Protein AF-A0AAE0G6P9-F1 (afdb_monomer)

Foldseek 3Di:
DVCVVVVHDLLPDEAEEAALVSLLVNVVSVHAYEHQHDPVCVPPDSLVSRHLYYDVDPDPPGFDDDPCCCRNPCRPDDSDHDRPPPDDDDD

Organism: NCBI:txid36881

Radius of gyration: 13.1 Å; Cα contacts (8 Å, |Δi|>4): 122; chains: 1; bounding box: 32×35×30 Å

Sequence (91 aa):
MARERLGMDASQCVVIEDSIVGLNAAVGAKMHCIITPTSSTANEDFVSKGASAVLTSLKHNNRQVDLQDIFGEDGLINGQCDVDKNLPNCF

Secondary structure (DSSP, 8-state):
-HHHHTT--GGG-EEEESSHHHHHHHHHTT-EEEE---TTTTTS--TTTT-SEE-S--STTT----HHHHHSTT-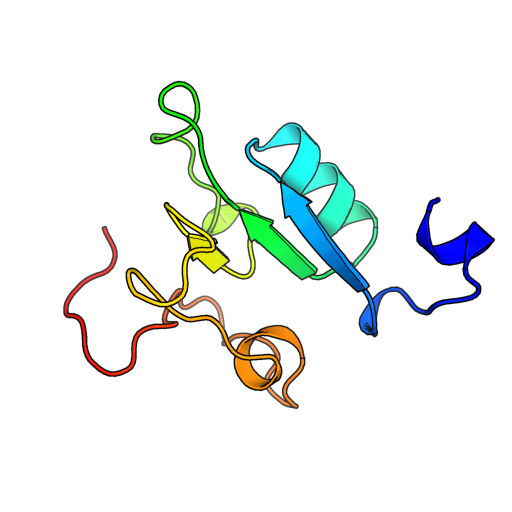S-TT-----TT-----

Nearest PDB structures (foldseek):
  3quc-assembly1_A  TM=8.103E-01  e=2.296E-02  Bacteroides thetaiotaomicron
  3qxg-assembly1_B  TM=8.029E-01  e=2.296E-02  Bacteroides thetaiotaomicron
  3qu5-assembly1_A  TM=7.840E-01  e=2.296E-02  Bacteroides thetaiotaomicron
  3s6j-assembly3_C  TM=7.619E-01  e=2.619E-02  Pseudomonas syringae pv. tomato
  3s6j-assembly1_A  TM=7.730E-01  e=1.361E-01  Pseudomonas syringae pv. tomato

Solvent-accessible surface area (backbone atoms only — not comparable to full-atom values): 5836 Å² total; per-residue (Å²): 108,76,46,64,81,69,74,50,58,42,86,78,42,75,42,81,37,43,45,70,70,53,42,50,50,28,51,75,60,59,25,49,26,38,31,45,46,43,90,91,39,62,87,59,74,49,62,91,67,64,39,71,40,81,37,91,46,92,50,90,86,79,59,68,81,53,70,59,50,70,65,29,100,68,47,66,43,97,89,56,92,74,79,54,103,84,63,89,74,82,130

Structure (mmCIF, N/CA/C/O backbone):
data_AF-A0AAE0G6P9-F1
#
_entry.id   AF-A0AAE0G6P9-F1
#
loop_
_atom_site.group_PDB
_atom_site.id
_atom_site.type_symbol
_atom_site.label_atom_id
_atom_site.label_alt_id
_atom_site.label_comp_id
_atom_site.label_asym_id
_atom_site.label_entity_id
_atom_site.label_seq_id
_atom_site.pdbx_PDB_ins_code
_atom_site.Cartn_x
_atom_site.Cartn_y
_atom_site.Cartn_z
_atom_site.occupancy
_atom_site.B_iso_or_equiv
_atom_site.auth_seq_id
_atom_site.auth_comp_id
_atom_site.auth_asym_id
_atom_site.auth_atom_id
_atom_site.pdbx_PDB_model_num
ATOM 1 N N . MET A 1 1 ? -3.407 12.484 10.729 1.00 81.88 1 MET A N 1
ATOM 2 C CA . MET A 1 1 ? -3.173 11.820 9.419 1.00 81.88 1 MET A CA 1
ATOM 3 C C . MET A 1 1 ? -4.032 12.424 8.307 1.00 81.88 1 MET A C 1
ATOM 5 O O . MET A 1 1 ? -4.924 13.208 8.608 1.00 81.88 1 MET A O 1
ATOM 9 N N . ALA A 1 2 ? -3.779 12.099 7.029 1.00 94.56 2 ALA A N 1
ATOM 10 C CA . ALA A 1 2 ? -4.551 12.642 5.900 1.00 94.56 2 ALA A CA 1
ATOM 11 C C . ALA A 1 2 ? -6.064 12.379 6.038 1.00 94.56 2 ALA A C 1
ATOM 13 O O . ALA A 1 2 ? -6.848 13.316 5.902 1.00 94.56 2 ALA A O 1
ATOM 14 N N . ARG A 1 3 ? -6.469 11.160 6.435 1.00 95.81 3 ARG A N 1
ATOM 15 C CA . ARG A 1 3 ? -7.890 10.829 6.653 1.00 95.81 3 ARG A CA 1
ATOM 16 C C . ARG A 1 3 ? -8.575 11.693 7.711 1.00 95.81 3 ARG A C 1
ATOM 18 O O . ARG A 1 3 ? -9.743 12.010 7.556 1.00 95.81 3 ARG A O 1
ATOM 25 N N . GLU A 1 4 ? -7.866 12.092 8.771 1.00 96.62 4 GLU A N 1
ATOM 26 C CA . GLU A 1 4 ? -8.443 12.910 9.854 1.00 96.62 4 GLU A CA 1
ATOM 27 C C . GLU A 1 4 ? -8.800 14.305 9.347 1.00 96.62 4 GLU A C 1
ATOM 29 O O . GLU A 1 4 ? -9.846 14.837 9.700 1.00 96.62 4 GLU A O 1
ATOM 34 N N . ARG A 1 5 ? -7.967 14.874 8.463 1.00 97.38 5 ARG A N 1
ATOM 35 C CA . ARG A 1 5 ? -8.262 16.158 7.807 1.00 97.38 5 ARG A CA 1
ATOM 36 C C . ARG A 1 5 ? -9.492 16.070 6.902 1.00 97.38 5 ARG A C 1
ATOM 38 O O . ARG A 1 5 ? -10.148 17.081 6.689 1.00 97.38 5 ARG A O 1
ATOM 45 N N . LEU A 1 6 ? -9.781 14.876 6.381 1.00 96.00 6 LEU A N 1
ATOM 46 C CA . LEU A 1 6 ? -10.926 14.584 5.517 1.00 96.00 6 LEU A CA 1
ATOM 47 C C . LEU A 1 6 ? -12.132 14.008 6.281 1.00 96.00 6 LEU A C 1
ATOM 49 O O . LEU A 1 6 ? -13.165 13.763 5.669 1.00 96.00 6 LEU A O 1
ATOM 53 N N . GLY A 1 7 ? -12.019 13.775 7.594 1.00 96.56 7 GLY A N 1
ATOM 54 C CA . GLY A 1 7 ? -13.077 13.162 8.401 1.00 96.56 7 GLY A CA 1
ATOM 55 C C . GLY A 1 7 ? -13.446 11.728 7.995 1.00 96.56 7 GLY A C 1
ATOM 56 O O . GLY A 1 7 ? -14.575 11.312 8.232 1.00 96.56 7 GLY A O 1
ATOM 57 N N . MET A 1 8 ? -12.531 10.982 7.368 1.00 95.00 8 MET A N 1
ATOM 58 C CA . MET A 1 8 ? -12.803 9.637 6.841 1.00 95.00 8 MET A CA 1
ATOM 59 C C . MET A 1 8 ? -12.383 8.526 7.803 1.00 95.00 8 MET A C 1
ATOM 61 O O . MET A 1 8 ? -11.412 8.681 8.555 1.00 95.00 8 MET A O 1
ATOM 65 N N . ASP A 1 9 ? -13.064 7.376 7.742 1.00 93.38 9 ASP A N 1
ATOM 66 C CA . ASP A 1 9 ? -12.615 6.170 8.436 1.00 93.38 9 ASP A CA 1
ATOM 67 C C . ASP A 1 9 ? -11.442 5.476 7.718 1.00 93.38 9 ASP A C 1
ATOM 69 O O . ASP A 1 9 ? -11.296 5.584 6.502 1.00 93.38 9 ASP A O 1
ATOM 73 N N . ALA A 1 10 ? -10.582 4.770 8.462 1.00 90.81 10 ALA A N 1
ATOM 74 C CA . ALA A 1 10 ? -9.462 4.031 7.876 1.00 90.81 10 ALA A CA 1
ATOM 75 C C . ALA A 1 10 ? -9.938 2.917 6.927 1.00 90.81 10 ALA A C 1
ATOM 77 O O . ALA A 1 10 ? -9.323 2.721 5.884 1.00 90.81 10 ALA A O 1
ATOM 78 N N . SER A 1 11 ? -11.074 2.277 7.233 1.00 88.69 11 SER A N 1
ATOM 79 C CA . SER A 1 11 ? -11.712 1.264 6.376 1.00 88.69 11 SER A CA 1
ATOM 80 C C . SER A 1 11 ? -12.205 1.809 5.032 1.00 88.69 11 SER A C 1
ATOM 82 O O . SER A 1 11 ? -12.461 1.041 4.114 1.00 88.69 11 SER A O 1
ATOM 84 N N . GLN A 1 12 ? -12.319 3.133 4.894 1.00 90.56 12 GLN A N 1
ATOM 85 C CA . GLN A 1 12 ? -12.723 3.809 3.657 1.00 90.56 12 GLN A CA 1
ATOM 86 C C . GLN A 1 12 ? -11.530 4.397 2.893 1.00 90.56 12 GLN A C 1
ATOM 88 O O . GLN A 1 12 ? -11.713 5.113 1.909 1.00 90.56 12 GLN A O 1
ATOM 93 N N . CYS A 1 13 ? -10.309 4.159 3.374 1.00 93.81 13 CYS A N 1
ATOM 94 C CA . CYS A 1 13 ? -9.088 4.699 2.799 1.00 93.81 13 CYS A CA 1
ATOM 95 C C . CYS A 1 13 ? -8.258 3.584 2.160 1.00 93.81 13 CYS A C 1
ATOM 97 O O . CYS A 1 13 ? -8.063 2.518 2.743 1.00 93.81 13 CYS A O 1
ATOM 99 N N . VAL A 1 14 ? -7.702 3.884 0.988 1.00 93.38 14 VAL A N 1
ATOM 100 C CA . VAL A 1 14 ? -6.646 3.095 0.354 1.00 93.38 14 VAL A CA 1
ATOM 101 C C . VAL A 1 14 ? -5.408 3.968 0.191 1.00 93.38 14 VAL A C 1
ATOM 103 O O . VAL A 1 14 ? -5.498 5.136 -0.190 1.00 93.38 14 VAL A O 1
ATOM 106 N N . VAL A 1 15 ? -4.254 3.400 0.512 1.00 96.00 15 VAL A N 1
ATOM 107 C CA . VAL A 1 15 ? -2.938 4.004 0.324 1.00 96.00 15 VAL A CA 1
ATOM 108 C C . VAL A 1 15 ? -2.304 3.419 -0.936 1.00 96.00 15 VAL A C 1
ATOM 110 O O . VAL A 1 15 ? -2.419 2.222 -1.189 1.00 96.00 15 VAL A O 1
ATOM 113 N N . ILE A 1 16 ? -1.642 4.265 -1.722 1.00 95.12 16 ILE A N 1
ATOM 114 C CA . ILE A 1 16 ? -0.826 3.858 -2.868 1.00 95.12 16 ILE A CA 1
ATOM 115 C C . ILE A 1 16 ? 0.627 4.199 -2.533 1.00 95.12 16 ILE A C 1
ATOM 117 O O . ILE A 1 16 ? 0.921 5.371 -2.305 1.00 95.12 16 ILE A O 1
ATOM 121 N N . GLU A 1 17 ? 1.509 3.204 -2.494 1.00 96.62 17 GLU A N 1
ATOM 122 C CA . GLU A 1 17 ? 2.914 3.357 -2.078 1.00 96.62 17 GLU A CA 1
ATOM 123 C C . GLU A 1 17 ? 3.860 2.517 -2.937 1.00 96.62 17 GLU A C 1
ATOM 125 O O . GLU A 1 17 ? 3.423 1.640 -3.670 1.00 96.62 17 GLU A O 1
ATOM 130 N N . ASP A 1 18 ? 5.166 2.756 -2.858 1.00 96.31 18 ASP A N 1
ATOM 131 C CA . ASP A 1 18 ? 6.173 2.035 -3.654 1.00 96.31 18 ASP A CA 1
ATOM 132 C C . ASP A 1 18 ? 7.262 1.340 -2.818 1.00 96.31 18 ASP A C 1
ATOM 134 O O . ASP A 1 18 ? 8.180 0.743 -3.385 1.00 96.31 18 ASP A O 1
ATOM 138 N N . SER A 1 19 ? 7.171 1.396 -1.484 1.00 97.00 19 SER A N 1
ATOM 139 C CA . SER A 1 19 ? 8.214 0.918 -0.566 1.00 97.00 19 SER A CA 1
ATOM 140 C C . SER A 1 19 ? 7.668 0.270 0.710 1.00 97.00 19 SER A C 1
ATOM 142 O O . SER A 1 19 ? 6.558 0.565 1.165 1.00 97.00 19 SER A O 1
ATOM 144 N N . ILE A 1 20 ? 8.481 -0.584 1.348 1.00 97.19 20 ILE A N 1
ATOM 145 C CA . ILE A 1 20 ? 8.137 -1.214 2.636 1.00 97.19 20 ILE A CA 1
ATOM 146 C C . ILE A 1 20 ? 7.879 -0.192 3.749 1.00 97.19 20 ILE A C 1
ATOM 148 O O . ILE A 1 20 ? 7.042 -0.425 4.623 1.00 97.19 20 ILE A O 1
ATOM 152 N N . VAL A 1 21 ? 8.573 0.948 3.746 1.00 97.69 21 VAL A N 1
ATOM 153 C CA . VAL A 1 21 ? 8.371 1.986 4.769 1.00 97.69 21 VAL A CA 1
ATOM 154 C C . VAL A 1 21 ? 6.965 2.580 4.659 1.00 97.69 21 VAL A C 1
ATOM 156 O O . VAL A 1 21 ? 6.267 2.666 5.672 1.00 97.69 21 VAL A O 1
ATOM 159 N N . GLY A 1 22 ? 6.533 2.924 3.441 1.00 97.25 22 GLY A N 1
ATOM 160 C CA . GLY A 1 22 ? 5.174 3.400 3.174 1.00 97.25 22 GLY A CA 1
ATOM 161 C C . GLY A 1 22 ? 4.117 2.342 3.496 1.00 97.25 22 GLY A C 1
ATOM 162 O O . GLY A 1 22 ? 3.137 2.631 4.188 1.00 97.25 22 GLY A O 1
ATOM 163 N N . LEU A 1 23 ? 4.362 1.085 3.108 1.00 96.88 23 LEU A N 1
ATOM 164 C CA . LEU A 1 23 ? 3.487 -0.041 3.443 1.00 96.88 23 LEU A CA 1
ATOM 165 C C . LEU A 1 23 ? 3.285 -0.193 4.955 1.00 96.88 23 LEU A C 1
ATOM 167 O O . LEU A 1 23 ? 2.151 -0.271 5.424 1.00 96.88 23 LEU A O 1
ATOM 171 N N . ASN A 1 24 ? 4.370 -0.185 5.732 1.00 97.19 24 ASN A N 1
ATOM 172 C CA . ASN A 1 24 ? 4.297 -0.311 7.187 1.00 97.19 24 ASN A CA 1
ATOM 173 C C . ASN A 1 24 ? 3.506 0.839 7.822 1.00 97.19 24 ASN A C 1
ATOM 175 O O . ASN A 1 24 ? 2.783 0.621 8.796 1.00 97.19 24 ASN A O 1
ATOM 179 N N . ALA A 1 25 ? 3.610 2.053 7.274 1.00 97.31 25 ALA A N 1
ATOM 180 C CA . ALA A 1 25 ? 2.812 3.184 7.731 1.00 97.31 25 ALA A CA 1
ATOM 181 C C . ALA A 1 25 ? 1.313 2.966 7.457 1.00 97.31 25 ALA A C 1
ATOM 183 O O . ALA A 1 25 ? 0.496 3.190 8.352 1.00 97.31 25 ALA A O 1
ATOM 184 N N . ALA A 1 26 ? 0.949 2.476 6.266 1.00 96.44 26 ALA A N 1
ATOM 185 C CA . ALA A 1 26 ? -0.437 2.167 5.910 1.00 96.44 26 ALA A CA 1
ATOM 186 C C . ALA A 1 26 ? -1.030 1.047 6.785 1.00 96.44 26 ALA A C 1
ATOM 188 O O . ALA A 1 26 ? -2.106 1.214 7.364 1.00 96.44 26 ALA A O 1
ATOM 189 N N . VAL A 1 27 ? -0.288 -0.051 6.965 1.00 93.25 27 VAL A N 1
ATOM 190 C CA . VAL A 1 27 ? -0.687 -1.179 7.823 1.00 93.25 27 VAL A CA 1
ATOM 191 C C . VAL A 1 27 ? -0.818 -0.736 9.281 1.00 93.25 27 VAL A C 1
ATOM 193 O O . VAL A 1 27 ? -1.823 -1.025 9.930 1.00 93.25 27 VAL A O 1
ATOM 196 N N . GLY A 1 28 ? 0.142 0.039 9.798 1.00 95.75 28 GLY A N 1
ATOM 197 C CA . GLY A 1 28 ? 0.070 0.615 11.145 1.00 95.75 28 GLY A CA 1
ATOM 198 C C . GLY A 1 28 ? -1.123 1.560 11.332 1.00 95.75 28 GLY A C 1
ATOM 199 O O . GLY A 1 28 ? -1.705 1.625 12.416 1.00 95.75 28 GLY A O 1
ATOM 200 N N . ALA A 1 29 ? -1.538 2.241 10.262 1.00 95.81 29 ALA A N 1
ATOM 201 C CA . ALA A 1 29 ? -2.736 3.072 10.210 1.00 95.81 29 ALA A CA 1
ATOM 202 C C . ALA A 1 29 ? -4.044 2.282 10.006 1.00 95.81 29 ALA A C 1
ATOM 204 O O . ALA A 1 29 ? -5.114 2.897 10.009 1.00 95.81 29 ALA A O 1
ATOM 205 N N . LYS A 1 30 ? -3.969 0.951 9.856 1.00 92.38 30 LYS A N 1
ATOM 206 C CA . LYS A 1 30 ? -5.090 0.052 9.536 1.00 92.38 30 LYS A CA 1
ATOM 207 C C . LYS A 1 30 ? -5.811 0.437 8.238 1.00 92.38 30 LYS A C 1
ATOM 209 O O . LYS A 1 30 ? -7.036 0.389 8.177 1.00 92.38 30 LYS A O 1
ATOM 214 N N . MET A 1 31 ? -5.052 0.866 7.231 1.00 93.94 31 MET A N 1
ATOM 215 C CA . MET A 1 31 ? -5.558 1.173 5.891 1.00 93.94 31 MET A CA 1
ATOM 216 C C . MET A 1 31 ? -5.091 0.113 4.899 1.00 93.94 31 MET A C 1
ATOM 218 O O . MET A 1 31 ? -3.979 -0.405 5.020 1.00 93.94 31 MET A O 1
ATOM 222 N N . HIS A 1 32 ? -5.913 -0.163 3.887 1.00 91.56 32 HIS A N 1
ATOM 223 C CA . HIS A 1 32 ? -5.491 -0.980 2.753 1.00 91.56 32 HIS A CA 1
ATOM 224 C C . HIS A 1 32 ? -4.361 -0.287 1.993 1.00 91.56 32 HIS A C 1
ATOM 226 O O . HIS A 1 32 ? -4.338 0.943 1.893 1.00 91.56 32 HIS A O 1
ATOM 232 N N . CYS A 1 33 ? -3.433 -1.069 1.444 1.00 93.75 33 CYS A N 1
ATOM 233 C CA . CYS A 1 33 ? -2.282 -0.536 0.725 1.00 93.75 33 CYS A CA 1
ATOM 234 C C . CYS A 1 33 ? -2.057 -1.290 -0.583 1.00 93.75 33 CYS A C 1
ATOM 236 O O . CYS A 1 33 ? -1.890 -2.511 -0.581 1.00 93.75 33 CYS A O 1
ATOM 238 N N . ILE A 1 34 ? -2.041 -0.558 -1.692 1.00 92.69 34 ILE A N 1
ATOM 239 C CA . ILE A 1 34 ? -1.648 -1.061 -3.006 1.00 92.69 34 ILE A CA 1
ATOM 240 C C . ILE A 1 34 ? -0.229 -0.583 -3.276 1.00 92.69 34 ILE A C 1
ATOM 242 O O . ILE A 1 34 ? 0.057 0.613 -3.199 1.00 92.69 34 ILE A O 1
ATOM 246 N N . ILE A 1 35 ? 0.647 -1.515 -3.629 1.00 93.62 35 ILE A N 1
ATOM 247 C CA . ILE A 1 35 ? 2.040 -1.221 -3.925 1.00 93.62 35 ILE A CA 1
ATOM 248 C C . ILE A 1 35 ? 2.252 -1.077 -5.424 1.00 93.62 35 ILE A C 1
ATOM 250 O O . ILE A 1 35 ? 1.874 -1.952 -6.199 1.00 93.62 35 ILE A O 1
ATOM 254 N N . THR A 1 36 ? 2.912 0.002 -5.826 1.00 92.88 36 THR A N 1
ATOM 255 C CA . THR A 1 36 ? 3.436 0.217 -7.171 1.00 92.88 36 THR A CA 1
ATOM 256 C C . THR A 1 36 ? 4.953 0.308 -7.110 1.00 92.88 36 THR A C 1
ATOM 258 O O . THR A 1 36 ? 5.484 1.415 -7.031 1.00 92.88 36 THR A O 1
ATOM 261 N N . PRO A 1 37 ? 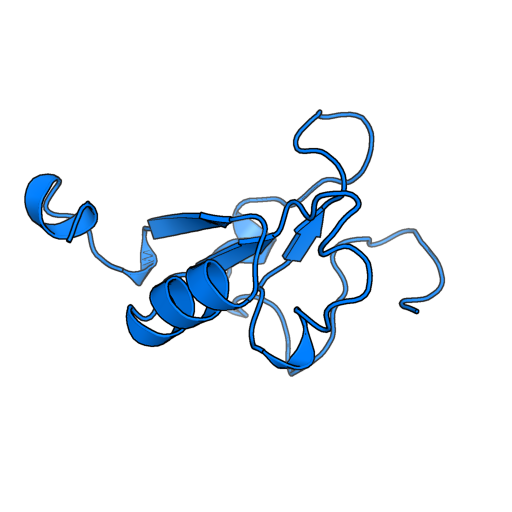5.665 -0.833 -7.082 1.00 92.69 37 PRO A N 1
ATOM 262 C CA . PRO A 1 37 ? 7.087 -0.829 -6.793 1.00 92.69 37 PRO A CA 1
ATOM 263 C C . PRO A 1 37 ? 7.864 -0.157 -7.924 1.00 92.69 37 PRO A C 1
ATOM 265 O O . PRO A 1 37 ? 7.506 -0.237 -9.103 1.00 92.69 37 PRO A O 1
ATOM 268 N N . THR A 1 38 ? 8.966 0.482 -7.556 1.00 92.62 38 THR A N 1
ATOM 269 C CA . THR A 1 38 ? 9.949 0.990 -8.511 1.00 92.62 38 THR A CA 1
ATOM 270 C C . THR A 1 38 ? 11.004 -0.077 -8.780 1.00 92.62 38 THR A C 1
ATOM 272 O O . THR A 1 38 ? 11.076 -1.097 -8.095 1.00 92.62 38 THR A O 1
ATOM 275 N N . SER A 1 39 ? 11.889 0.158 -9.749 1.00 93.00 39 SER A N 1
ATOM 276 C CA . SER A 1 39 ? 12.987 -0.774 -10.038 1.00 93.00 39 SER A CA 1
ATOM 277 C C . SER A 1 39 ? 13.873 -1.066 -8.819 1.00 93.00 39 SER A C 1
ATOM 279 O O . SER A 1 39 ? 14.430 -2.154 -8.726 1.00 93.00 39 SER A O 1
ATOM 281 N N . SER A 1 40 ? 14.010 -0.118 -7.884 1.00 93.56 40 SER A N 1
ATOM 282 C CA . SER A 1 40 ? 14.809 -0.294 -6.664 1.00 93.56 40 SER A CA 1
ATOM 283 C C . SER A 1 40 ? 14.118 -1.119 -5.581 1.00 93.56 40 SER A C 1
ATOM 285 O O . SER A 1 40 ? 14.812 -1.697 -4.751 1.00 93.56 40 SER A O 1
ATOM 287 N N . THR A 1 41 ? 12.787 -1.189 -5.584 1.00 94.06 41 THR A N 1
ATOM 288 C CA . THR A 1 41 ? 11.998 -1.903 -4.567 1.00 94.06 41 THR A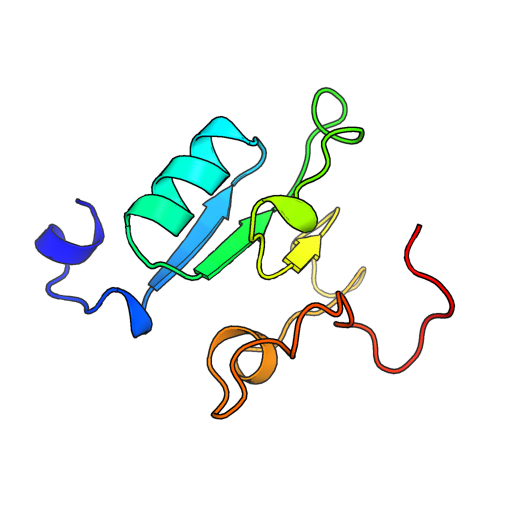 CA 1
ATOM 289 C C . THR A 1 41 ? 11.306 -3.151 -5.122 1.00 94.06 41 THR A C 1
ATOM 291 O O . THR A 1 41 ? 10.653 -3.878 -4.387 1.00 94.06 41 THR A O 1
ATOM 294 N N . ALA A 1 42 ? 11.496 -3.463 -6.408 1.00 90.56 42 ALA A N 1
ATOM 295 C CA . ALA A 1 42 ? 10.844 -4.576 -7.104 1.00 90.56 42 ALA A CA 1
ATOM 296 C C . ALA A 1 42 ? 11.088 -5.966 -6.488 1.00 90.56 42 ALA A C 1
ATOM 298 O O . ALA A 1 42 ? 10.271 -6.859 -6.685 1.00 90.56 42 ALA A O 1
ATOM 299 N N . ASN A 1 43 ? 12.194 -6.147 -5.760 1.00 90.94 43 ASN A N 1
ATOM 300 C CA . ASN A 1 43 ? 12.546 -7.415 -5.112 1.00 90.94 43 ASN A CA 1
ATOM 301 C C . ASN A 1 43 ? 12.147 -7.465 -3.626 1.00 90.94 43 ASN A C 1
ATOM 303 O O . ASN A 1 43 ? 12.513 -8.411 -2.929 1.00 90.94 43 ASN A O 1
ATOM 307 N N . GLU A 1 44 ? 11.471 -6.435 -3.110 1.00 92.19 44 GLU A N 1
ATOM 308 C CA . GLU A 1 44 ? 10.951 -6.447 -1.744 1.00 92.19 44 GLU A CA 1
ATOM 309 C C . GLU A 1 44 ? 9.702 -7.335 -1.656 1.00 92.19 44 GLU A C 1
ATOM 311 O O . GLU A 1 44 ? 8.866 -7.375 -2.559 1.00 92.19 44 GLU A O 1
ATOM 316 N N . ASP A 1 45 ? 9.558 -8.040 -0.536 1.00 90.56 45 ASP A N 1
ATOM 317 C CA . ASP A 1 45 ? 8.380 -8.860 -0.267 1.00 90.56 45 ASP A CA 1
ATOM 318 C C . ASP A 1 45 ?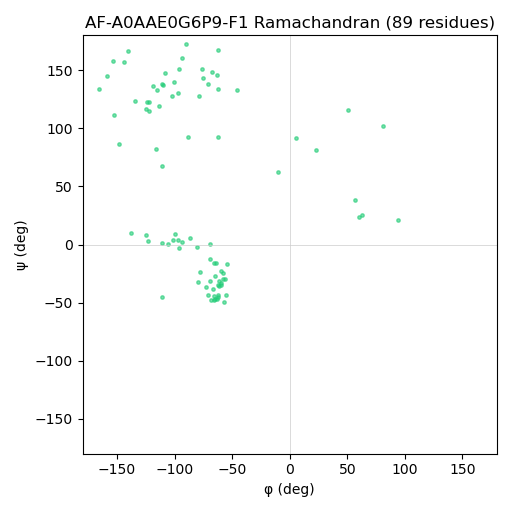 7.294 -8.019 0.414 1.00 90.56 45 ASP A C 1
ATOM 320 O O . ASP A 1 45 ? 7.263 -7.853 1.635 1.00 90.56 45 ASP A O 1
ATOM 324 N N . PHE A 1 46 ? 6.412 -7.450 -0.403 1.00 90.38 46 PHE A N 1
ATOM 325 C CA . PHE A 1 46 ? 5.293 -6.627 0.055 1.00 90.38 46 PHE A CA 1
ATOM 326 C C . PHE A 1 46 ? 4.104 -7.446 0.556 1.00 90.38 46 PHE A C 1
ATOM 328 O O . PHE A 1 46 ? 3.385 -7.010 1.457 1.00 90.38 46 PHE A O 1
ATOM 335 N N . VAL A 1 47 ? 3.880 -8.628 -0.022 1.00 87.38 47 VAL A N 1
ATOM 336 C CA . VAL A 1 47 ? 2.705 -9.455 0.279 1.00 87.38 47 VAL A CA 1
ATOM 337 C C . VAL A 1 47 ? 2.795 -9.979 1.707 1.00 87.38 47 VAL A C 1
ATOM 339 O O . VAL A 1 47 ? 1.855 -9.794 2.479 1.00 87.38 47 VAL A O 1
ATOM 342 N N . SER A 1 48 ? 3.946 -10.525 2.122 1.00 86.62 48 SER A N 1
ATOM 343 C CA . SER A 1 48 ? 4.113 -10.994 3.509 1.00 86.62 48 SER A CA 1
ATOM 344 C C . SER A 1 48 ? 4.062 -9.866 4.545 1.00 86.62 48 SER A C 1
ATOM 346 O O . SER A 1 48 ? 3.871 -10.113 5.738 1.00 86.62 48 SER A O 1
ATOM 348 N N . LYS A 1 49 ? 4.212 -8.614 4.099 1.00 87.75 49 LYS A N 1
ATOM 349 C CA . LYS A 1 49 ? 4.148 -7.399 4.919 1.00 87.75 49 LYS A CA 1
ATOM 350 C C . LYS A 1 49 ? 2.760 -6.761 4.954 1.00 87.75 49 LYS A C 1
ATOM 352 O O . LYS A 1 49 ? 2.589 -5.749 5.628 1.00 87.75 49 LYS A O 1
ATOM 357 N N . GLY A 1 50 ? 1.771 -7.370 4.300 1.00 87.50 50 GLY A N 1
ATOM 358 C CA . GLY A 1 50 ? 0.369 -6.963 4.383 1.00 87.50 50 GLY A CA 1
ATOM 359 C C . GLY A 1 50 ? -0.079 -6.001 3.286 1.00 87.50 50 GLY A C 1
ATOM 360 O O . GLY A 1 50 ? -1.075 -5.302 3.471 1.00 87.50 50 GLY A O 1
ATOM 361 N N . ALA A 1 51 ? 0.629 -5.938 2.153 1.00 90.56 51 ALA A N 1
ATOM 362 C CA . ALA A 1 51 ? 0.096 -5.262 0.976 1.00 90.56 51 ALA A CA 1
ATOM 363 C C . ALA A 1 51 ? -1.178 -5.968 0.501 1.00 90.56 51 ALA A C 1
ATOM 365 O O . ALA A 1 51 ? -1.214 -7.190 0.378 1.00 90.56 51 ALA A O 1
ATOM 366 N N . SER A 1 52 ? -2.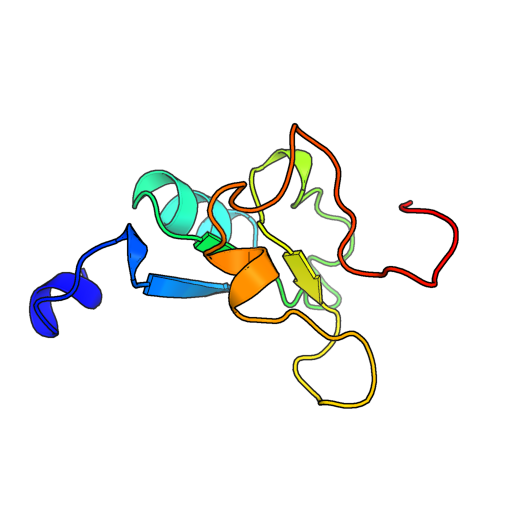214 -5.188 0.201 1.00 87.75 52 SER A N 1
ATOM 367 C CA . SER A 1 52 ? -3.460 -5.705 -0.366 1.00 87.75 52 SER A CA 1
ATOM 368 C C . SER A 1 52 ? -3.263 -6.118 -1.827 1.00 87.75 52 SER A C 1
ATOM 370 O O . SER A 1 52 ? -3.810 -7.120 -2.268 1.00 87.75 52 SER A O 1
ATOM 372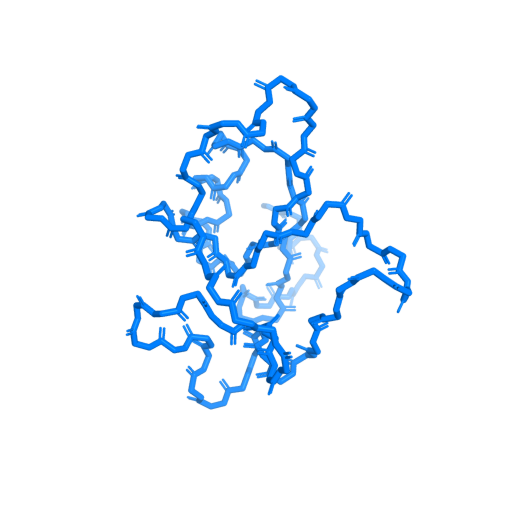 N N . ALA A 1 53 ? -2.443 -5.383 -2.581 1.00 86.25 53 ALA A N 1
ATOM 373 C CA . ALA A 1 53 ? -2.069 -5.753 -3.943 1.00 86.25 53 ALA A CA 1
ATOM 374 C C . ALA A 1 53 ? -0.703 -5.175 -4.321 1.00 86.25 53 ALA A C 1
ATOM 376 O O . ALA A 1 53 ? -0.276 -4.163 -3.766 1.00 86.25 53 ALA A O 1
ATOM 377 N N . VAL A 1 54 ? -0.046 -5.785 -5.310 1.00 88.12 54 VAL A N 1
ATOM 378 C CA . VAL A 1 54 ? 1.182 -5.266 -5.927 1.00 88.12 54 VAL A CA 1
ATOM 379 C C . VAL A 1 54 ? 0.964 -5.152 -7.433 1.00 88.12 54 VAL A C 1
ATOM 381 O O . VAL A 1 54 ? 0.738 -6.150 -8.122 1.00 88.12 54 VAL A O 1
ATOM 384 N N . LEU A 1 55 ? 1.018 -3.926 -7.946 1.00 86.31 55 LEU A N 1
ATOM 385 C CA . LEU A 1 55 ? 0.744 -3.575 -9.333 1.00 86.31 55 LEU A CA 1
ATOM 386 C C . LEU A 1 55 ? 1.937 -2.839 -9.928 1.00 86.31 55 LEU A C 1
ATOM 388 O O . LEU A 1 55 ? 2.305 -1.763 -9.482 1.00 86.31 55 LEU A O 1
ATOM 392 N N . THR A 1 56 ? 2.505 -3.345 -11.017 1.00 83.62 56 THR A N 1
ATOM 393 C CA . THR A 1 56 ? 3.580 -2.632 -11.732 1.00 83.62 56 THR A CA 1
ATOM 394 C C . THR A 1 56 ? 3.085 -1.367 -12.445 1.00 83.62 56 THR A C 1
ATOM 396 O O . THR A 1 56 ? 3.880 -0.550 -12.907 1.00 83.62 56 THR A O 1
ATOM 399 N N . SER A 1 57 ? 1.765 -1.184 -12.561 1.00 82.12 57 SER A N 1
ATOM 400 C CA . SER A 1 57 ? 1.147 0.016 -13.113 1.00 82.12 57 SER A CA 1
ATOM 401 C C . SER A 1 57 ? -0.298 0.170 -12.646 1.00 82.12 57 SER A C 1
ATOM 403 O O . SER A 1 57 ? -1.026 -0.814 -12.586 1.00 82.12 57 SER A O 1
ATOM 405 N N . LEU A 1 58 ? -0.738 1.413 -12.427 1.00 83.81 58 LEU A N 1
ATOM 406 C CA . LEU A 1 58 ? -2.157 1.760 -12.229 1.00 83.81 58 LEU A CA 1
ATOM 407 C C . LEU A 1 58 ? -2.903 2.008 -13.550 1.00 83.81 58 LEU A C 1
ATOM 409 O O . LEU A 1 58 ? -4.043 2.468 -13.560 1.00 83.81 58 LEU A O 1
ATOM 413 N N . LYS A 1 59 ? -2.248 1.772 -14.693 1.00 81.50 59 LYS A N 1
ATOM 414 C CA . LYS A 1 59 ? -2.893 1.886 -16.001 1.00 81.50 59 LYS A CA 1
ATOM 415 C C . LYS A 1 59 ? -3.877 0.734 -16.185 1.00 81.50 59 LYS A C 1
ATOM 417 O O . LYS A 1 59 ? -3.542 -0.418 -15.934 1.00 81.50 59 LYS A O 1
ATOM 422 N N . HIS A 1 60 ? -5.037 1.061 -16.745 1.00 65.19 60 HIS A N 1
ATOM 423 C CA . HIS A 1 60 ? -6.184 0.170 -16.941 1.00 65.19 60 HIS A CA 1
ATOM 424 C C . HIS A 1 60 ? -5.893 -1.147 -17.700 1.00 65.19 60 HIS A C 1
ATOM 426 O O . HIS A 1 60 ? -6.677 -2.080 -17.612 1.00 65.19 60 HIS A O 1
ATOM 432 N N . ASN A 1 61 ? -4.766 -1.264 -18.413 1.00 66.56 61 ASN A N 1
ATOM 433 C CA . ASN A 1 61 ? -4.533 -2.348 -19.376 1.00 66.56 61 ASN A CA 1
ATOM 434 C C . ASN A 1 61 ? -3.538 -3.434 -18.909 1.00 66.56 61 ASN A C 1
ATOM 436 O O . ASN A 1 61 ? -3.241 -4.326 -19.697 1.00 66.56 61 ASN A O 1
ATOM 440 N N . ASN A 1 62 ? -2.971 -3.345 -17.694 1.00 59.34 62 ASN A N 1
ATOM 441 C CA . ASN A 1 62 ? -1.864 -4.223 -17.266 1.00 59.34 62 ASN A CA 1
ATOM 442 C C . ASN A 1 62 ? -2.242 -5.237 -16.170 1.00 59.34 62 ASN A C 1
ATOM 444 O O . ASN A 1 62 ? -1.848 -6.393 -16.269 1.00 59.34 62 ASN A O 1
ATOM 448 N N . ARG A 1 63 ? -2.960 -4.811 -15.123 1.00 63.81 63 ARG A N 1
ATOM 449 C CA . ARG A 1 63 ? -3.526 -5.647 -14.047 1.00 63.81 63 ARG A CA 1
ATOM 450 C C . ARG A 1 63 ? -4.548 -4.793 -13.302 1.00 63.81 63 ARG A C 1
ATOM 452 O O . ARG A 1 63 ? -4.257 -3.631 -13.019 1.00 63.81 63 ARG A O 1
ATOM 459 N N . GLN A 1 64 ? -5.730 -5.332 -13.031 1.00 68.44 64 GLN A N 1
ATOM 460 C CA . GLN A 1 64 ? -6.828 -4.573 -12.434 1.00 68.44 64 GLN A CA 1
ATOM 461 C C . GLN A 1 64 ? -7.080 -5.045 -11.002 1.00 68.44 64 GLN A C 1
ATOM 463 O O . GLN A 1 64 ? -7.053 -6.240 -10.727 1.00 68.44 64 GLN A O 1
ATOM 468 N N . VAL A 1 65 ? -7.300 -4.082 -10.109 1.00 77.06 65 VAL A N 1
ATOM 469 C CA . VAL A 1 65 ? -7.807 -4.303 -8.754 1.00 77.06 65 VAL A CA 1
ATOM 470 C C . VAL A 1 65 ? -9.079 -3.490 -8.648 1.00 77.06 65 VAL A C 1
ATOM 472 O O . VAL A 1 65 ? -9.058 -2.278 -8.877 1.00 77.06 65 VAL A O 1
ATOM 475 N N . ASP A 1 66 ? -10.175 -4.158 -8.332 1.00 80.00 66 ASP A N 1
ATOM 476 C CA . ASP A 1 66 ? -11.469 -3.528 -8.165 1.00 80.00 66 ASP A CA 1
ATOM 477 C C . ASP A 1 66 ? -11.707 -3.164 -6.697 1.00 80.00 66 ASP A C 1
ATOM 479 O O . ASP A 1 66 ? -11.100 -3.699 -5.768 1.00 80.00 66 ASP A O 1
ATOM 483 N N . LEU A 1 67 ? -12.647 -2.246 -6.459 1.00 81.38 67 LEU A N 1
ATOM 484 C CA . LEU A 1 67 ? -13.017 -1.842 -5.098 1.00 81.38 67 LEU A CA 1
ATOM 485 C C . LEU A 1 67 ? -13.500 -3.020 -4.244 1.00 81.38 67 LEU A C 1
ATOM 487 O O . LEU A 1 67 ? -13.318 -2.993 -3.033 1.00 81.38 67 LEU A O 1
ATOM 491 N N . GLN A 1 68 ? -14.107 -4.038 -4.860 1.00 78.50 68 GLN A N 1
ATOM 492 C CA . GLN A 1 68 ? -14.547 -5.245 -4.155 1.00 78.50 68 GLN A CA 1
ATOM 493 C C . GLN A 1 68 ? -13.374 -6.099 -3.683 1.00 78.50 68 GLN A C 1
ATOM 495 O O . GLN A 1 68 ? -13.480 -6.719 -2.632 1.00 78.50 68 GLN A O 1
ATOM 500 N N . ASP A 1 69 ? -12.258 -6.097 -4.410 1.00 76.06 69 ASP A N 1
ATOM 501 C CA . ASP A 1 69 ? -11.058 -6.778 -3.945 1.00 76.06 69 ASP A CA 1
ATOM 502 C C . ASP A 1 69 ? -10.549 -6.061 -2.685 1.00 76.06 69 ASP A C 1
ATOM 504 O O . ASP A 1 69 ? -10.342 -6.664 -1.639 1.00 76.06 69 ASP A O 1
ATOM 508 N N . ILE A 1 70 ? -10.465 -4.731 -2.726 1.00 79.44 70 ILE A N 1
ATOM 509 C CA . ILE A 1 70 ? -9.906 -3.939 -1.621 1.00 79.44 70 ILE A CA 1
ATOM 510 C C . ILE A 1 70 ? -10.827 -3.921 -0.389 1.00 79.44 70 ILE A C 1
ATOM 512 O O . ILE A 1 70 ? -10.337 -4.053 0.727 1.00 79.44 70 ILE A O 1
ATOM 516 N N . PHE A 1 71 ? -12.139 -3.753 -0.577 1.00 81.50 71 PHE A N 1
ATOM 517 C CA . PHE A 1 71 ? -13.097 -3.431 0.493 1.00 81.50 71 PHE A CA 1
ATOM 518 C C . PHE A 1 71 ? -14.280 -4.410 0.614 1.00 81.50 71 PHE A C 1
ATOM 520 O O . PHE A 1 71 ? -15.240 -4.109 1.325 1.00 81.50 71 PHE A O 1
ATOM 527 N N . GLY A 1 72 ? -14.281 -5.537 -0.106 1.00 65.88 72 GLY A N 1
ATOM 528 C CA . GLY A 1 72 ? -15.363 -6.529 -0.038 1.00 65.88 72 GLY A CA 1
ATOM 529 C C . GLY A 1 72 ? -15.527 -7.160 1.352 1.00 65.88 72 GLY A C 1
ATOM 530 O O . GLY A 1 72 ? -14.656 -7.021 2.206 1.00 65.88 72 GLY A O 1
ATOM 531 N N . GLU A 1 73 ? -16.634 -7.879 1.585 1.00 54.59 73 GLU A N 1
ATOM 532 C CA . GLU A 1 73 ? -16.930 -8.524 2.885 1.00 54.59 73 GLU A CA 1
ATOM 533 C C . GLU A 1 73 ? -15.859 -9.548 3.315 1.00 54.59 73 GLU A C 1
ATOM 535 O O . GLU A 1 73 ? -15.662 -9.765 4.509 1.00 54.59 73 GLU A O 1
ATOM 540 N N . ASP A 1 74 ? -15.101 -10.079 2.349 1.00 52.34 74 ASP A N 1
ATOM 541 C CA . ASP A 1 74 ? -13.958 -10.975 2.560 1.00 52.34 74 ASP A CA 1
ATOM 542 C C . ASP A 1 74 ? -12.593 -10.255 2.484 1.00 52.34 74 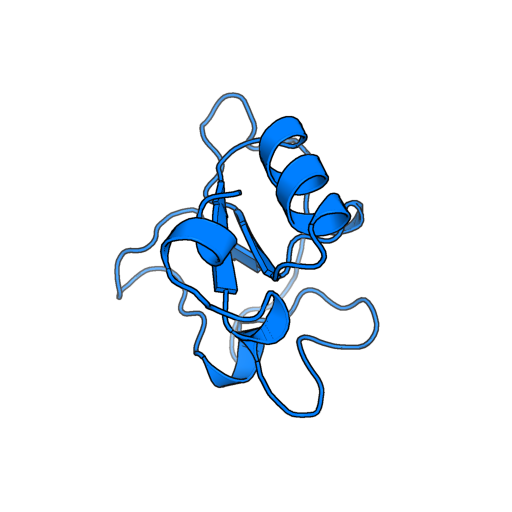ASP A C 1
ATOM 544 O O . ASP A 1 74 ? -11.567 -10.933 2.412 1.00 52.34 74 ASP A O 1
ATOM 548 N N . GLY A 1 75 ? -12.599 -8.909 2.436 1.00 41.22 75 GLY A N 1
ATOM 549 C CA . GLY A 1 75 ? -11.479 -7.965 2.285 1.00 41.22 75 GLY A CA 1
ATOM 550 C C . GLY A 1 75 ? -10.131 -8.622 2.029 1.00 41.22 75 GLY A C 1
ATOM 551 O O . GLY A 1 75 ? -9.462 -8.996 2.979 1.00 41.22 75 GLY A O 1
ATOM 552 N N . LEU A 1 76 ? -9.767 -8.802 0.759 1.00 49.03 76 LEU A N 1
ATOM 553 C CA . LEU A 1 76 ? -8.626 -9.604 0.298 1.00 49.03 76 LEU A CA 1
ATOM 554 C C . LEU A 1 76 ? -8.112 -10.701 1.265 1.00 49.03 76 LEU A C 1
ATOM 556 O O . LEU A 1 76 ? -7.098 -10.542 1.940 1.00 49.03 76 LEU A O 1
ATOM 560 N N . ILE A 1 77 ? -8.835 -11.830 1.227 1.00 41.91 77 ILE A N 1
ATOM 561 C CA . ILE A 1 77 ? -8.411 -13.247 1.185 1.00 41.91 77 ILE A CA 1
ATOM 562 C C . ILE A 1 77 ? -7.390 -13.686 2.239 1.00 41.91 77 ILE A C 1
ATOM 564 O O . ILE A 1 77 ? -6.227 -13.318 2.156 1.00 41.91 77 ILE A O 1
ATOM 568 N N . ASN A 1 78 ? -7.810 -14.602 3.124 1.00 39.91 78 ASN A N 1
ATOM 569 C CA . ASN A 1 78 ? -7.040 -15.647 3.836 1.00 39.91 78 ASN A CA 1
ATOM 570 C C . ASN A 1 78 ? -5.574 -15.901 3.371 1.00 39.91 78 ASN A C 1
ATOM 572 O O . ASN A 1 78 ? -5.236 -17.002 2.942 1.00 39.91 78 ASN A O 1
ATOM 576 N N . GLY A 1 79 ? -4.679 -14.917 3.467 1.00 37.34 79 GLY A N 1
ATOM 577 C CA . GLY A 1 79 ? -3.263 -15.039 3.122 1.00 37.34 79 GLY A CA 1
ATOM 578 C C . GLY A 1 79 ? -2.921 -15.425 1.674 1.00 37.34 79 GLY A C 1
ATOM 579 O O . GLY A 1 79 ? -1.830 -15.953 1.474 1.00 37.34 79 GLY A O 1
ATOM 580 N N . GLN A 1 80 ? -3.782 -15.195 0.672 1.00 38.78 80 GLN A N 1
ATOM 581 C CA . GLN A 1 80 ? -3.451 -15.501 -0.731 1.00 38.78 80 GLN A CA 1
ATOM 582 C C . GLN A 1 80 ? -3.546 -14.262 -1.627 1.00 38.78 80 GLN A C 1
ATOM 584 O O . GLN A 1 80 ? -4.610 -13.684 -1.829 1.00 38.78 80 GLN A O 1
ATOM 589 N N . CYS A 1 81 ? -2.387 -13.866 -2.155 1.00 40.97 81 CYS A N 1
ATOM 590 C CA . CYS A 1 81 ? -2.230 -12.893 -3.227 1.00 40.97 81 CYS A CA 1
ATOM 591 C C . CYS A 1 81 ? -2.922 -13.434 -4.480 1.00 40.97 81 CYS A C 1
ATOM 593 O O . CYS A 1 81 ? -2.302 -14.172 -5.222 1.00 40.97 81 CYS A O 1
ATOM 595 N N . ASP A 1 82 ? -4.189 -13.113 -4.722 1.00 43.19 82 ASP A N 1
ATOM 596 C CA . ASP A 1 82 ? -4.810 -13.388 -6.020 1.00 43.19 82 ASP A CA 1
ATOM 597 C C . ASP A 1 82 ? -5.858 -12.327 -6.348 1.00 43.19 82 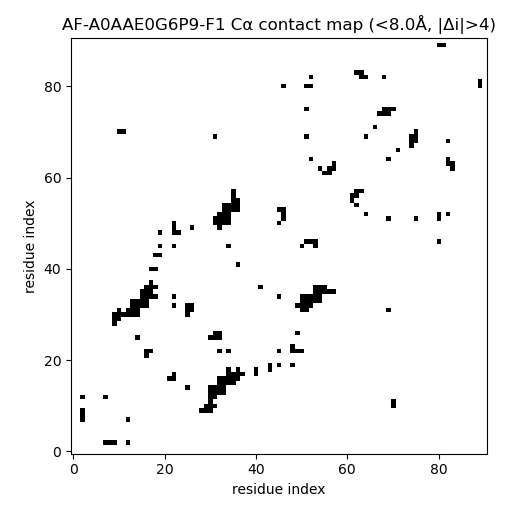ASP A C 1
ATOM 599 O O . ASP A 1 82 ? -7.057 -12.480 -6.137 1.00 43.19 82 ASP A O 1
ATOM 603 N N . VAL A 1 83 ? -5.375 -11.239 -6.944 1.00 47.44 83 VAL A N 1
ATOM 604 C CA . VAL A 1 83 ? -6.165 -10.428 -7.878 1.00 47.44 83 VAL A CA 1
ATOM 605 C C . VAL A 1 83 ? -5.573 -10.602 -9.265 1.00 47.44 83 VAL A C 1
ATOM 607 O O . VAL A 1 83 ? -4.899 -9.732 -9.818 1.00 47.44 83 VAL A O 1
ATOM 610 N N . ASP A 1 84 ? -5.719 -11.820 -9.777 1.00 45.88 84 ASP A N 1
ATOM 611 C CA . ASP A 1 84 ? -6.019 -12.043 -11.185 1.00 45.88 84 ASP A CA 1
ATOM 612 C C . ASP A 1 84 ? -6.784 -13.367 -11.335 1.00 45.88 84 ASP A C 1
ATOM 614 O O . ASP A 1 84 ? -6.233 -14.445 -11.132 1.00 45.88 84 ASP A O 1
ATOM 618 N N . LYS A 1 85 ? -8.070 -13.305 -11.701 1.00 47.38 85 LYS A N 1
ATOM 619 C CA . LYS A 1 85 ? -8.899 -14.507 -11.911 1.00 47.38 85 LYS A CA 1
ATOM 620 C C . LYS A 1 85 ? -8.486 -15.308 -13.160 1.00 47.38 85 LYS A C 1
ATOM 622 O O . LYS A 1 85 ? -9.129 -16.314 -13.446 1.00 47.38 85 LYS A O 1
ATOM 627 N N . ASN A 1 86 ? -7.461 -14.877 -13.910 1.00 40.75 86 ASN A N 1
ATOM 628 C CA . ASN A 1 86 ? -7.039 -15.501 -15.167 1.00 40.75 86 ASN A CA 1
ATOM 629 C C . ASN A 1 86 ? -5.517 -15.653 -15.375 1.00 40.75 86 ASN A C 1
ATOM 631 O O . ASN A 1 86 ? -5.122 -16.030 -16.481 1.00 40.75 86 ASN A O 1
ATOM 635 N N . LEU A 1 87 ? -4.646 -15.417 -14.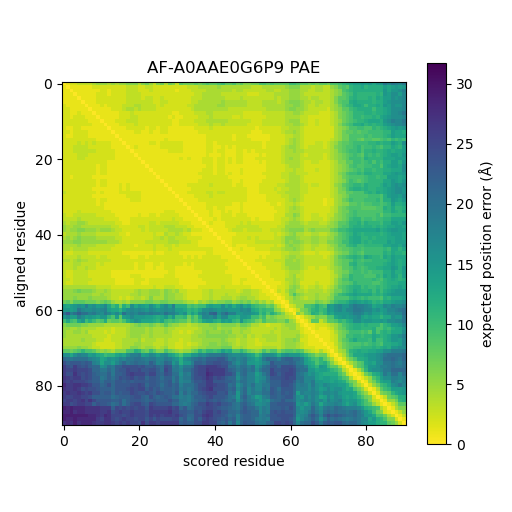385 1.00 43.72 87 LEU A N 1
ATOM 636 C CA . LEU A 1 87 ? -3.198 -15.636 -14.562 1.00 43.72 87 LEU A CA 1
ATOM 637 C C . LEU A 1 87 ? -2.647 -16.744 -13.654 1.00 43.72 87 LEU A C 1
ATOM 639 O O . LEU A 1 87 ? -2.926 -16.752 -12.458 1.00 43.72 87 LEU A O 1
ATOM 643 N N . PRO A 1 88 ? -1.839 -17.676 -14.201 1.00 38.22 88 PRO A N 1
ATOM 644 C CA . PRO A 1 88 ? -1.168 -18.686 -13.410 1.00 38.22 88 PRO A CA 1
ATOM 645 C C . PRO A 1 88 ? 0.068 -18.076 -12.742 1.00 38.22 88 PRO A C 1
ATOM 647 O O . PRO A 1 88 ? 0.961 -17.557 -13.411 1.00 38.22 88 PRO A O 1
ATOM 650 N N . ASN A 1 89 ? 0.135 -18.272 -11.430 1.00 38.06 89 ASN A N 1
ATOM 651 C CA . ASN A 1 89 ? 1.328 -18.237 -10.588 1.00 38.06 89 ASN A CA 1
ATOM 652 C C . ASN A 1 89 ? 1.818 -16.847 -10.160 1.00 38.06 89 ASN A C 1
ATOM 654 O O . ASN A 1 89 ? 2.562 -16.155 -10.856 1.00 38.06 89 ASN A O 1
ATOM 658 N N . CYS A 1 90 ? 1.483 -16.533 -8.908 1.00 32.03 90 CYS A N 1
ATOM 659 C CA . CYS A 1 90 ? 2.362 -15.803 -8.005 1.00 32.03 90 CYS A CA 1
ATOM 660 C C . CYS A 1 90 ? 3.790 -16.372 -8.044 1.00 32.03 90 CYS A C 1
ATOM 662 O O . CYS A 1 90 ? 3.974 -17.591 -7.976 1.00 32.03 90 CYS A O 1
ATOM 664 N N . PHE A 1 91 ? 4.773 -15.477 -8.147 1.00 35.53 91 PHE A N 1
ATOM 665 C CA . PHE A 1 91 ? 6.160 -15.745 -7.767 1.00 35.53 91 PHE A CA 1
ATOM 666 C C . PHE A 1 91 ? 6.320 -15.577 -6.257 1.00 35.53 91 PHE A C 1
ATOM 668 O O . PHE A 1 91 ? 5.648 -14.672 -5.709 1.00 35.53 91 PHE A O 1
#

pLDDT: mean 79.04, std 20.58, range [32.03, 97.69]

Mean predicted aligned error: 7.88 Å

InterPro domains:
  IPR023214 HAD superfamily [G3DSA:3.40.50.1000] (2-55)
  IPR036412 HAD-like superfamily [SSF56784] (2-59)
  IPR044999 Protein CbbY-like [PTHR42896] (2-62)